Protein AF-A0A2D5FE72-F1 (afdb_monomer)

Radius of gyration: 20.55 Å; Cα contacts (8 Å, |Δi|>4): 36; chains: 1; bounding box: 54×18×55 Å

Nearest PDB structures (foldseek):
  6xg8-assembly1_A  TM=8.586E-01  e=3.335E+00  Acetivibrio thermocellus ATCC 27405

pLDDT: mean 84.58, std 14.79, range [38.44, 97.75]

Mean predicted aligned error: 9.8 Å

Solvent-accessible surface area (backbone atoms only — not comparable to full-atom values): 4944 Å² total; per-residue (Å²): 143,59,67,67,60,55,52,51,52,53,51,52,51,52,53,51,53,49,50,58,61,70,66,50,70,80,74,57,82,58,64,85,44,46,68,61,53,51,54,41,46,75,72,67,47,50,49,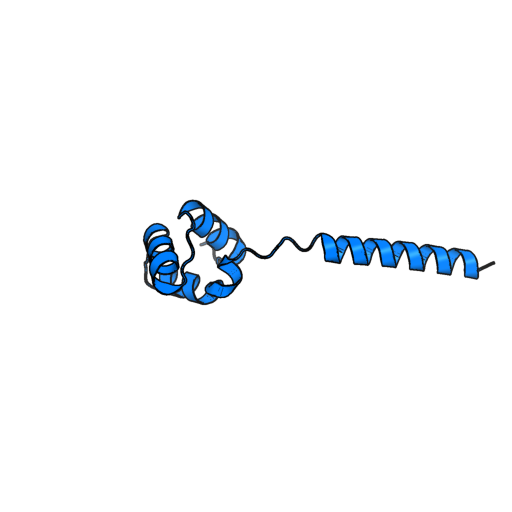59,51,50,27,51,46,34,34,73,78,67,70,40,89,59,56,33,69,58,46,49,54,48,37,64,74,72,67,53,63,91,85,75,67,136

Secondary structure (DSSP, 8-state):
--HHHHHHHHHHHHHHHHHHHHTS----GGGGGHHHHHHHHHTT--HHHHHHHHHHHH-----HHHHHHHHHHHTS-TT---

Structure (mmCIF, N/CA/C/O backbone):
data_AF-A0A2D5FE72-F1
#
_entry.id   AF-A0A2D5FE72-F1
#
loop_
_atom_site.group_PDB
_atom_site.id
_atom_site.type_symbol
_atom_site.label_atom_id
_atom_site.label_alt_id
_atom_site.label_comp_id
_atom_site.label_asym_id
_atom_site.label_entity_id
_atom_site.label_seq_id
_atom_site.pdbx_PDB_ins_code
_atom_site.Cartn_x
_atom_site.Cartn_y
_atom_site.Cartn_z
_atom_site.occupancy
_atom_site.B_iso_or_equiv
_atom_site.auth_seq_id
_atom_site.auth_comp_id
_atom_site.auth_asym_id
_atom_site.auth_atom_id
_atom_site.pdbx_PDB_model_num
ATOM 1 N N . MET A 1 1 ? 36.040 0.540 -40.813 1.00 53.22 1 MET A N 1
ATOM 2 C CA . MET A 1 1 ? 35.545 1.847 -40.299 1.00 53.22 1 MET A CA 1
ATOM 3 C C . MET A 1 1 ? 34.151 1.727 -39.649 1.00 53.22 1 MET A C 1
ATOM 5 O O . MET A 1 1 ? 33.441 2.718 -39.528 1.00 53.22 1 MET A O 1
ATOM 9 N N . THR A 1 2 ? 33.769 0.522 -39.208 1.00 56.78 2 THR A N 1
ATOM 10 C CA . THR A 1 2 ? 32.470 0.158 -38.605 1.00 56.78 2 THR A CA 1
ATOM 11 C C . THR A 1 2 ? 32.583 -0.107 -37.095 1.00 56.78 2 THR A C 1
ATOM 13 O O . THR A 1 2 ? 31.673 0.245 -36.352 1.00 56.78 2 THR A O 1
ATOM 16 N N . ASP A 1 3 ? 33.742 -0.574 -36.615 1.00 61.03 3 ASP A N 1
ATOM 17 C CA . ASP A 1 3 ? 33.962 -0.970 -35.211 1.00 61.03 3 ASP A CA 1
ATOM 18 C C . ASP A 1 3 ? 33.876 0.165 -34.180 1.00 61.03 3 ASP A C 1
ATOM 20 O O . ASP A 1 3 ? 33.424 -0.037 -33.052 1.00 61.03 3 ASP A O 1
ATOM 24 N N . ILE A 1 4 ? 34.279 1.385 -34.549 1.00 67.69 4 ILE A N 1
ATOM 25 C CA . ILE A 1 4 ? 34.271 2.527 -33.617 1.00 67.69 4 ILE A CA 1
ATOM 26 C C . ILE A 1 4 ? 32.829 2.932 -33.286 1.00 67.69 4 ILE A C 1
ATOM 28 O O . ILE A 1 4 ? 32.502 3.170 -32.122 1.00 67.69 4 ILE A O 1
ATOM 32 N N . LYS A 1 5 ? 31.949 2.943 -34.296 1.00 73.81 5 LYS A N 1
ATOM 33 C CA . LYS A 1 5 ? 30.534 3.297 -34.121 1.00 73.81 5 LYS A CA 1
ATOM 34 C C . LYS A 1 5 ? 29.789 2.229 -33.323 1.00 73.81 5 LYS A C 1
ATOM 36 O O . LYS A 1 5 ? 29.027 2.565 -32.421 1.00 73.81 5 LYS A O 1
ATOM 41 N N . GLU A 1 6 ? 30.046 0.947 -33.584 1.00 74.00 6 GLU A N 1
ATOM 42 C CA . GLU A 1 6 ? 29.439 -0.150 -32.815 1.00 74.00 6 GLU A CA 1
ATOM 43 C C . GLU A 1 6 ? 29.831 -0.116 -31.330 1.00 74.00 6 GLU A C 1
ATOM 45 O O . GLU A 1 6 ? 28.984 -0.304 -30.447 1.00 74.00 6 GLU A O 1
ATOM 50 N N . CYS A 1 7 ? 31.096 0.199 -31.037 1.00 75.81 7 CYS A N 1
ATOM 51 C CA . CYS A 1 7 ? 31.575 0.363 -29.668 1.00 75.81 7 CYS A CA 1
ATOM 52 C C . CYS A 1 7 ? 30.889 1.544 -28.960 1.00 75.81 7 CYS A C 1
ATOM 54 O O . CYS A 1 7 ? 30.430 1.406 -27.820 1.00 75.81 7 CYS A O 1
ATOM 56 N N . GLU A 1 8 ? 30.746 2.682 -29.644 1.00 83.50 8 GLU A N 1
ATOM 57 C CA . GLU A 1 8 ? 30.077 3.869 -29.111 1.00 83.50 8 GLU A CA 1
ATOM 58 C C . GLU A 1 8 ? 28.602 3.593 -28.779 1.00 83.50 8 GLU A C 1
ATOM 60 O O . GLU A 1 8 ? 28.155 3.838 -27.651 1.00 83.50 8 GLU A O 1
ATOM 65 N N . TYR A 1 9 ? 27.856 2.985 -29.707 1.00 87.19 9 TYR A N 1
ATOM 66 C CA . TYR A 1 9 ? 26.457 2.617 -29.478 1.00 87.19 9 TYR A CA 1
ATOM 67 C C . TYR A 1 9 ? 26.305 1.620 -28.320 1.00 87.19 9 TYR A C 1
ATOM 69 O O . TYR A 1 9 ? 25.404 1.759 -27.486 1.00 87.19 9 TYR A O 1
ATOM 77 N N . SER A 1 10 ? 27.220 0.656 -28.189 1.00 85.88 10 SER A N 1
ATOM 78 C CA . SER A 1 10 ? 27.242 -0.282 -27.060 1.00 85.88 10 SER A CA 1
ATOM 79 C C . SER A 1 10 ? 27.412 0.432 -25.711 1.00 85.88 10 SER A C 1
ATOM 81 O O . SER A 1 10 ? 26.718 0.109 -24.734 1.00 85.88 10 SER A O 1
ATOM 83 N N . GLN A 1 11 ? 28.276 1.451 -25.642 1.00 87.88 11 GLN A N 1
ATOM 84 C CA . GLN A 1 11 ? 28.454 2.265 -24.435 1.00 87.88 11 GLN A CA 1
ATOM 85 C C . GLN A 1 11 ? 27.208 3.096 -24.115 1.00 87.88 11 GLN A C 1
ATOM 87 O O . GLN A 1 11 ? 26.747 3.100 -22.967 1.00 87.88 11 GLN A O 1
ATOM 92 N N . GLN A 1 12 ? 26.596 3.722 -25.122 1.00 89.56 12 GLN A N 1
ATOM 93 C CA . GLN A 1 12 ? 25.355 4.483 -24.954 1.00 89.56 12 GLN A CA 1
ATOM 94 C C . GLN A 1 12 ? 24.221 3.594 -24.405 1.00 89.56 12 GLN A C 1
ATOM 96 O O . GLN A 1 12 ? 23.553 3.952 -23.427 1.00 89.56 12 GLN A O 1
ATOM 101 N N . VAL A 1 13 ? 24.064 2.373 -24.931 1.00 91.62 13 VAL A N 1
ATOM 102 C CA . VAL A 1 13 ? 23.075 1.397 -24.438 1.00 91.62 13 VAL A CA 1
ATOM 103 C C . VAL A 1 13 ? 23.347 0.989 -22.985 1.00 91.62 13 VAL A C 1
ATOM 105 O O . VAL A 1 13 ? 22.406 0.871 -22.189 1.00 91.62 13 VAL A O 1
ATOM 108 N N . LYS A 1 14 ? 24.614 0.800 -22.588 1.00 90.12 14 LYS A N 1
ATOM 109 C CA . LYS A 1 14 ? 24.982 0.502 -21.189 1.00 90.12 14 LYS A CA 1
ATOM 110 C C . LYS A 1 14 ? 24.587 1.642 -20.247 1.00 90.12 14 LYS A C 1
ATOM 112 O O . LYS A 1 14 ? 24.030 1.373 -19.177 1.00 90.12 14 LYS A O 1
ATOM 117 N N . VAL A 1 15 ? 24.803 2.897 -20.644 1.00 90.62 15 VAL A N 1
ATOM 118 C CA . VAL A 1 15 ? 24.402 4.083 -19.867 1.00 90.62 15 VAL A CA 1
ATOM 119 C C . VAL A 1 15 ? 22.879 4.156 -19.718 1.00 90.62 15 VAL A C 1
ATOM 121 O O . VAL A 1 15 ? 22.385 4.318 -18.599 1.00 90.62 15 VAL A O 1
ATOM 124 N N . ILE A 1 16 ? 22.122 3.944 -20.799 1.00 88.44 16 ILE A N 1
ATOM 125 C CA . ILE A 1 16 ? 20.648 3.921 -20.768 1.00 88.44 16 ILE A CA 1
ATOM 126 C C . ILE A 1 16 ? 20.139 2.814 -19.833 1.00 88.44 16 ILE A C 1
ATOM 128 O O . ILE A 1 16 ? 19.271 3.055 -18.990 1.00 88.44 16 ILE A O 1
ATOM 132 N N . LYS A 1 17 ? 20.705 1.602 -19.915 1.00 86.62 17 LYS A N 1
ATOM 133 C CA . LYS A 1 17 ? 20.342 0.481 -19.029 1.00 86.62 17 LYS A CA 1
ATOM 134 C C . LYS A 1 17 ? 20.635 0.792 -17.556 1.00 86.62 17 LYS A C 1
ATOM 136 O O . LYS A 1 17 ? 19.811 0.466 -16.700 1.00 86.62 17 LYS A O 1
ATOM 141 N N . ARG A 1 18 ? 21.767 1.439 -17.247 1.00 82.19 18 ARG A N 1
ATOM 142 C CA . ARG A 1 18 ? 22.101 1.885 -15.880 1.00 82.19 18 ARG A CA 1
ATOM 143 C C . ARG A 1 18 ? 21.114 2.935 -15.374 1.00 82.19 18 ARG A C 1
ATOM 145 O O . ARG A 1 18 ? 20.587 2.761 -14.277 1.00 82.19 18 ARG A O 1
ATOM 152 N N . LYS A 1 19 ? 20.783 3.946 -16.189 1.00 78.56 19 LYS A N 1
ATOM 153 C CA . LYS A 1 19 ? 19.757 4.950 -15.857 1.00 78.56 19 LYS A CA 1
ATOM 154 C C . LYS A 1 19 ? 18.401 4.294 -15.591 1.00 78.56 19 LYS A C 1
ATOM 156 O O . LYS A 1 19 ? 17.811 4.557 -14.554 1.00 78.56 19 LYS A O 1
ATOM 161 N N . ARG A 1 20 ? 17.955 3.348 -16.425 1.00 75.00 20 ARG A N 1
ATOM 162 C CA . ARG A 1 20 ? 16.704 2.591 -16.196 1.00 75.00 20 ARG A CA 1
ATOM 163 C C . ARG A 1 20 ? 16.708 1.773 -14.900 1.00 75.00 20 ARG A C 1
ATOM 165 O O . ARG A 1 20 ? 15.667 1.657 -14.261 1.00 75.00 20 ARG A O 1
ATOM 172 N N . LYS A 1 21 ? 17.847 1.184 -14.513 1.00 68.44 21 LYS A N 1
ATOM 173 C CA . LYS A 1 21 ? 17.976 0.436 -13.247 1.00 68.44 21 LYS A CA 1
ATOM 174 C C . LYS A 1 21 ? 17.993 1.362 -12.028 1.00 68.44 21 LYS A C 1
ATOM 176 O O . LYS A 1 21 ? 17.334 1.049 -11.043 1.00 68.44 21 LYS A O 1
ATOM 181 N N . SER A 1 22 ? 18.715 2.480 -12.107 1.00 61.66 22 SER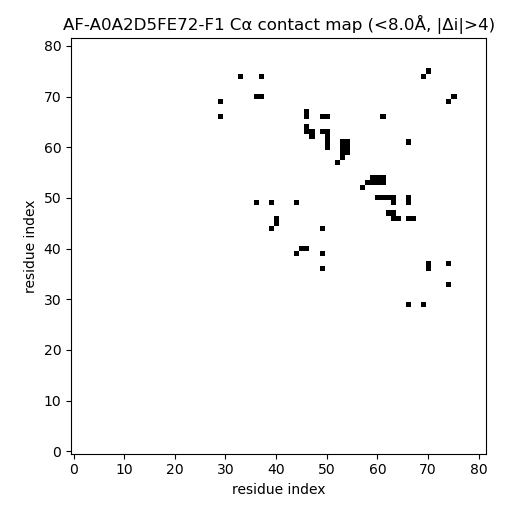 A N 1
ATOM 182 C CA . SER A 1 22 ? 18.815 3.486 -11.039 1.00 61.66 22 SER A CA 1
ATOM 183 C C . SER A 1 22 ? 17.506 4.255 -10.847 1.00 61.66 22 SER A C 1
ATOM 185 O O . SER A 1 22 ? 17.094 4.495 -9.717 1.00 61.66 22 SER A O 1
ATOM 187 N N . TYR A 1 23 ? 16.797 4.536 -11.940 1.00 58.34 23 TYR A N 1
ATOM 188 C CA . TYR A 1 23 ? 15.489 5.184 -11.946 1.00 58.34 23 TYR A CA 1
ATOM 189 C C . TYR A 1 23 ? 14.344 4.226 -11.602 1.00 58.34 23 TYR A C 1
ATOM 191 O O . TYR A 1 23 ? 13.186 4.568 -11.8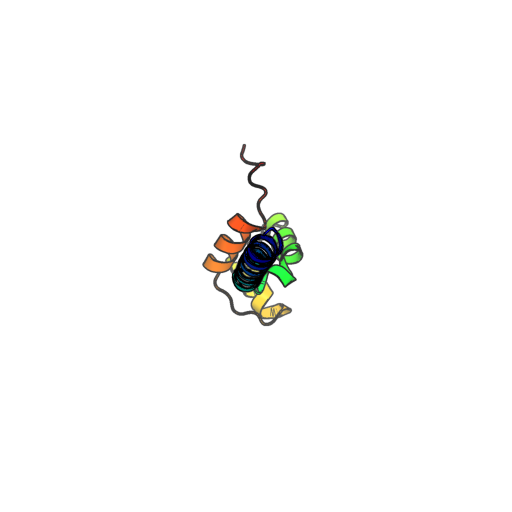03 1.00 58.34 23 TYR A O 1
ATOM 199 N N . ARG A 1 24 ? 14.605 3.013 -11.092 1.00 58.34 24 ARG A N 1
ATOM 200 C CA . ARG A 1 24 ? 13.522 2.253 -10.462 1.00 58.34 24 ARG A CA 1
ATOM 201 C C . ARG A 1 24 ? 13.180 2.980 -9.165 1.00 58.34 24 ARG A C 1
ATOM 203 O O . ARG A 1 24 ? 13.976 2.884 -8.228 1.00 58.34 24 ARG A O 1
ATOM 210 N N . PRO A 1 25 ? 12.040 3.698 -9.080 1.00 58.44 25 PRO A N 1
ATOM 211 C CA . PRO A 1 25 ? 11.662 4.333 -7.831 1.00 58.44 25 PRO A CA 1
ATOM 212 C C . PRO A 1 25 ? 11.647 3.246 -6.762 1.00 58.44 25 PRO A C 1
ATOM 214 O O . PRO A 1 25 ? 11.131 2.147 -7.006 1.00 58.44 25 PRO A O 1
ATOM 217 N N . LYS A 1 26 ? 12.268 3.519 -5.606 1.00 64.12 26 LYS A N 1
ATOM 218 C CA . LYS A 1 26 ? 12.195 2.618 -4.451 1.00 64.12 26 LYS A CA 1
ATOM 219 C C . LYS A 1 26 ? 10.723 2.262 -4.271 1.00 64.12 26 LYS A C 1
ATOM 221 O O . LYS A 1 26 ? 9.909 3.140 -3.987 1.00 64.12 26 LYS A O 1
ATOM 226 N N . ARG A 1 27 ? 10.372 0.993 -4.510 1.00 73.06 27 ARG A N 1
ATOM 227 C CA . ARG A 1 27 ? 8.990 0.531 -4.363 1.00 73.06 27 ARG A CA 1
ATOM 228 C C . ARG A 1 27 ? 8.554 0.891 -2.948 1.00 73.06 27 ARG A C 1
ATOM 230 O O . ARG A 1 27 ? 9.274 0.590 -1.995 1.00 73.06 27 ARG A O 1
ATOM 237 N N . SER A 1 28 ? 7.412 1.570 -2.823 1.00 81.88 28 SER A N 1
ATOM 238 C CA . SER A 1 28 ? 6.840 1.905 -1.517 1.00 81.88 28 SER A CA 1
ATOM 239 C C . SER A 1 28 ? 6.835 0.667 -0.621 1.00 81.88 28 SER A C 1
ATOM 241 O O . SER A 1 28 ? 6.529 -0.432 -1.082 1.00 81.88 28 SER A O 1
ATOM 243 N N . ARG A 1 29 ? 7.123 0.837 0.673 1.00 86.81 29 ARG A N 1
ATOM 244 C CA . ARG A 1 29 ? 7.052 -0.256 1.661 1.00 86.81 29 ARG A CA 1
ATOM 245 C C . ARG A 1 29 ? 5.657 -0.900 1.712 1.00 86.81 29 ARG A C 1
ATOM 247 O O . ARG A 1 29 ? 5.538 -2.045 2.137 1.00 86.81 29 ARG A O 1
ATOM 254 N N . LEU A 1 30 ? 4.632 -0.186 1.236 1.00 90.62 30 LEU A N 1
ATOM 255 C CA . LEU A 1 30 ? 3.258 -0.670 1.096 1.00 90.62 30 LEU A CA 1
ATOM 256 C C . LEU A 1 30 ? 3.078 -1.711 -0.015 1.00 90.62 30 LEU A C 1
ATOM 258 O O . LEU A 1 30 ? 2.148 -2.505 0.069 1.00 90.62 30 LEU A O 1
ATOM 262 N N . TYR A 1 31 ? 3.980 -1.793 -1.002 1.00 90.69 31 TYR A N 1
ATOM 263 C CA . TYR A 1 31 ? 3.887 -2.807 -2.062 1.00 90.69 31 TYR A CA 1
ATOM 264 C C . TYR A 1 31 ? 3.889 -4.234 -1.517 1.00 90.69 31 TYR A C 1
ATOM 266 O O . TYR A 1 31 ? 3.232 -5.098 -2.089 1.00 90.69 31 TYR A O 1
ATOM 274 N N . LYS A 1 32 ? 4.588 -4.474 -0.401 1.00 90.81 32 LYS A N 1
ATOM 275 C CA . LYS A 1 32 ? 4.610 -5.781 0.266 1.00 90.81 32 LYS A CA 1
ATOM 276 C C . LYS A 1 32 ? 3.229 -6.198 0.795 1.00 90.81 32 LYS A C 1
ATOM 278 O O . LYS A 1 32 ? 2.974 -7.386 0.916 1.00 90.81 32 LYS A O 1
ATOM 283 N N . TYR A 1 33 ? 2.353 -5.235 1.074 1.00 93.69 33 TYR A N 1
ATOM 284 C CA . TYR A 1 33 ? 1.032 -5.442 1.674 1.00 93.69 33 TYR A CA 1
ATOM 285 C C . TYR A 1 33 ? -0.092 -4.999 0.735 1.00 93.69 33 TYR A C 1
ATOM 287 O O . TYR A 1 33 ? -1.188 -4.686 1.183 1.00 93.69 33 TYR A O 1
ATOM 295 N N . LYS A 1 34 ? 0.177 -4.939 -0.576 1.00 93.25 34 LYS A N 1
ATOM 296 C CA . LYS A 1 34 ? -0.796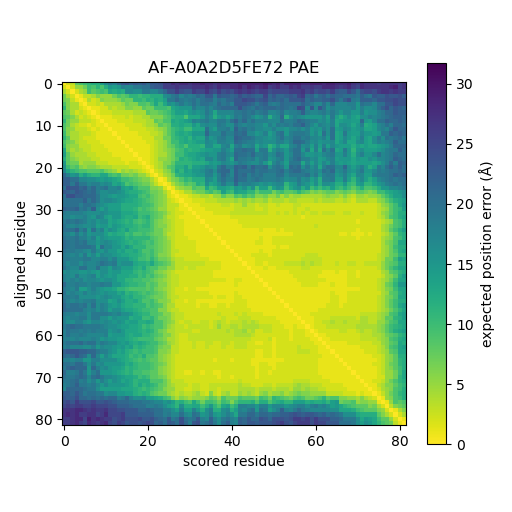 -4.467 -1.567 1.00 93.25 34 LYS A CA 1
ATOM 297 C C . LYS A 1 34 ? -2.099 -5.274 -1.511 1.00 93.25 34 LYS A C 1
ATOM 299 O O . LYS A 1 34 ? -3.165 -4.674 -1.473 1.00 93.25 34 LYS A O 1
ATOM 304 N N . ALA A 1 35 ? -1.999 -6.604 -1.495 1.00 93.75 35 ALA A N 1
ATOM 305 C CA . ALA A 1 35 ? -3.161 -7.491 -1.438 1.00 93.75 35 ALA A CA 1
ATOM 306 C C . ALA A 1 35 ? -3.979 -7.258 -0.159 1.00 93.75 35 ALA A C 1
ATOM 308 O O . ALA A 1 35 ? -5.176 -7.010 -0.243 1.00 93.75 35 ALA A O 1
ATOM 309 N N . ASP A 1 36 ? -3.314 -7.220 1.000 1.00 95.25 36 ASP A N 1
ATOM 310 C CA . ASP A 1 36 ? -3.953 -6.937 2.292 1.00 95.25 36 ASP A CA 1
ATOM 311 C C . ASP A 1 36 ? -4.712 -5.598 2.271 1.00 95.25 36 ASP A C 1
ATOM 313 O O . ASP A 1 36 ? -5.861 -5.523 2.695 1.00 95.25 36 ASP A O 1
ATOM 317 N N . ILE A 1 37 ? -4.092 -4.536 1.739 1.00 95.00 37 ILE A N 1
ATOM 318 C CA . ILE A 1 37 ? -4.707 -3.203 1.643 1.00 95.00 37 ILE A CA 1
ATOM 319 C C . ILE A 1 37 ? -5.948 -3.231 0.739 1.00 95.00 37 ILE A C 1
ATOM 321 O O . ILE A 1 37 ? -6.952 -2.608 1.080 1.00 95.00 37 ILE A O 1
ATOM 325 N N . ILE A 1 38 ? -5.900 -3.950 -0.388 1.00 95.25 38 ILE A N 1
ATOM 326 C CA . ILE A 1 38 ? -7.053 -4.116 -1.288 1.00 95.25 38 ILE A CA 1
ATOM 327 C C . ILE A 1 38 ? -8.180 -4.867 -0.581 1.00 95.25 38 ILE A C 1
ATOM 329 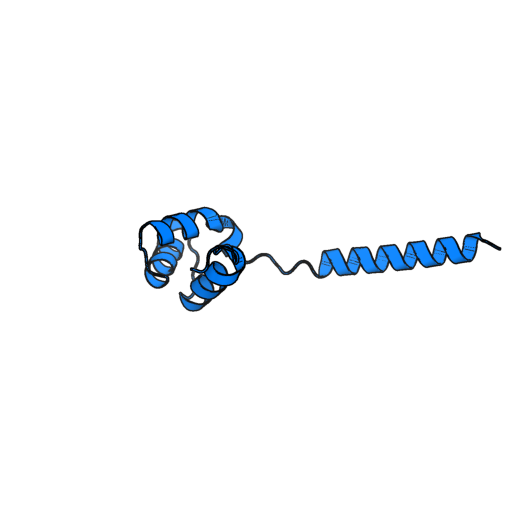O O . ILE A 1 38 ? -9.314 -4.400 -0.593 1.00 95.25 38 ILE A O 1
ATOM 333 N N . HIS A 1 39 ? -7.877 -5.980 0.088 1.00 95.94 39 HIS A N 1
ATOM 334 C CA . HIS A 1 39 ? -8.884 -6.746 0.821 1.00 95.94 39 HIS A CA 1
ATOM 335 C C . HIS A 1 39 ? -9.539 -5.923 1.932 1.00 95.94 39 HIS A C 1
ATOM 337 O O . HIS A 1 39 ? -10.760 -5.9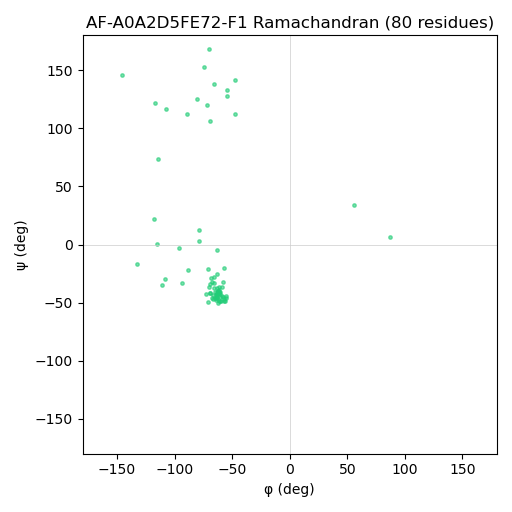35 2.053 1.00 95.94 39 HIS A O 1
ATOM 343 N N . LEU A 1 40 ? -8.755 -5.153 2.692 1.00 95.50 40 LEU A N 1
ATOM 344 C CA . LEU A 1 40 ? -9.286 -4.262 3.725 1.00 95.50 40 LEU A CA 1
ATOM 345 C C . LEU A 1 40 ? -10.188 -3.171 3.133 1.00 95.50 40 LEU A C 1
ATOM 347 O O . LEU A 1 40 ? -11.261 -2.919 3.677 1.00 95.50 40 LEU A O 1
ATOM 351 N N . ARG A 1 41 ? -9.802 -2.549 2.008 1.00 95.56 41 ARG A N 1
ATOM 352 C CA . ARG A 1 41 ? -10.660 -1.556 1.333 1.00 95.56 41 ARG A CA 1
ATOM 353 C C . ARG A 1 41 ? -11.947 -2.173 0.798 1.00 95.56 41 ARG A C 1
ATOM 355 O O . ARG A 1 41 ? -13.000 -1.573 0.977 1.00 95.56 41 ARG A O 1
ATOM 362 N N . ASN A 1 42 ? -11.878 -3.369 0.217 1.00 93.88 42 ASN A N 1
ATOM 363 C CA . ASN A 1 42 ? -13.058 -4.091 -0.266 1.00 93.88 42 ASN A CA 1
ATOM 364 C C . ASN A 1 42 ? -13.987 -4.518 0.882 1.00 93.88 42 ASN A C 1
ATOM 366 O O . ASN A 1 42 ? -15.193 -4.595 0.689 1.00 93.88 42 ASN A O 1
ATOM 370 N N . ALA A 1 43 ? -13.443 -4.739 2.081 1.00 95.75 43 ALA A N 1
ATOM 371 C CA . ALA A 1 43 ? -14.211 -4.987 3.301 1.00 95.75 43 ALA A CA 1
ATOM 372 C C . ALA A 1 43 ? -14.795 -3.706 3.941 1.00 95.75 43 ALA A C 1
ATOM 374 O O . ALA A 1 43 ? -15.383 -3.778 5.016 1.00 95.75 43 ALA A O 1
ATOM 375 N N . GLY A 1 44 ? -14.620 -2.533 3.318 1.00 96.25 44 GLY A N 1
ATOM 376 C CA . GLY A 1 44 ? -15.164 -1.259 3.795 1.00 96.25 44 GLY A CA 1
ATOM 377 C C . GLY A 1 44 ? -14.286 -0.501 4.799 1.00 96.25 44 GLY A C 1
ATOM 378 O O . GLY A 1 44 ? -14.711 0.536 5.301 1.00 96.25 44 GLY A O 1
ATOM 379 N N . ALA A 1 45 ? -13.060 -0.957 5.081 1.00 96.75 45 ALA A N 1
ATOM 380 C CA . ALA A 1 45 ? -12.168 -0.275 6.022 1.00 96.75 45 ALA A CA 1
ATOM 381 C C . ALA A 1 45 ? -11.746 1.111 5.505 1.00 96.75 45 ALA A C 1
ATOM 383 O O . ALA A 1 45 ? -11.392 1.264 4.330 1.00 96.75 45 ALA A O 1
ATOM 384 N N . SER A 1 46 ? -11.712 2.123 6.377 1.00 97.50 46 SER A N 1
ATOM 385 C CA . SER A 1 46 ? -11.172 3.448 6.047 1.00 97.50 46 SER A CA 1
ATOM 386 C C . SER A 1 46 ? -9.642 3.422 5.875 1.00 97.50 46 SER A C 1
ATOM 388 O O . SER A 1 46 ? -8.960 2.447 6.207 1.00 97.50 46 SER A O 1
ATOM 390 N N . TYR A 1 47 ? -9.058 4.497 5.338 1.00 96.75 47 TYR A N 1
ATOM 391 C CA . TYR A 1 47 ? -7.596 4.594 5.231 1.00 96.75 47 TYR A CA 1
ATOM 392 C C . TYR A 1 47 ? -6.925 4.724 6.607 1.00 96.75 47 TYR A C 1
ATOM 394 O O . TYR A 1 47 ? -5.788 4.280 6.790 1.00 96.75 47 TYR A O 1
ATOM 402 N N . GLU A 1 48 ? -7.629 5.303 7.576 1.00 97.75 48 GLU A N 1
ATOM 403 C CA . GLU A 1 48 ? -7.268 5.364 8.988 1.00 97.75 48 GLU A CA 1
ATOM 404 C C . GLU A 1 48 ? -7.244 3.960 9.604 1.00 97.75 48 GLU A C 1
ATOM 406 O O . GLU A 1 48 ? -6.246 3.586 10.224 1.00 97.75 48 GLU A O 1
ATOM 411 N N . ASP A 1 49 ? -8.263 3.137 9.341 1.00 97.56 49 ASP A N 1
ATOM 412 C CA . ASP A 1 49 ? -8.311 1.747 9.816 1.00 97.56 49 ASP A CA 1
ATOM 413 C C . ASP A 1 49 ? -7.154 0.925 9.252 1.00 97.56 49 ASP A C 1
ATOM 415 O O . ASP A 1 49 ? -6.494 0.175 9.973 1.00 97.56 49 ASP A O 1
ATOM 419 N N . ILE A 1 50 ? -6.837 1.114 7.969 1.00 96.88 50 ILE A N 1
ATOM 420 C CA . ILE A 1 50 ? -5.703 0.445 7.325 1.00 96.88 50 ILE A CA 1
ATOM 421 C C . ILE A 1 50 ? -4.375 0.911 7.931 1.00 96.88 50 ILE A C 1
ATOM 423 O O . ILE A 1 50 ? -3.475 0.093 8.131 1.00 96.88 50 ILE A O 1
ATOM 427 N N . SER A 1 51 ? -4.240 2.195 8.276 1.00 97.25 51 SER A N 1
ATOM 428 C CA . SER A 1 51 ? -3.068 2.709 8.999 1.00 97.25 51 SER A CA 1
ATOM 429 C C . SER A 1 51 ? -2.901 2.020 10.354 1.00 97.25 51 SER A C 1
ATOM 431 O O . SER A 1 51 ? -1.816 1.516 10.671 1.00 97.25 51 SER A O 1
ATOM 433 N N . LEU A 1 52 ? -3.983 1.934 11.132 1.00 97.50 52 LEU A N 1
ATOM 434 C CA . LEU A 1 52 ? -3.990 1.276 12.436 1.00 97.50 52 LEU A CA 1
ATOM 435 C C . LEU A 1 52 ? -3.691 -0.220 12.310 1.00 97.50 52 LEU A C 1
ATOM 437 O O . LEU A 1 52 ? -2.868 -0.750 13.062 1.00 97.50 52 LEU A O 1
ATOM 441 N N . TRP A 1 53 ? -4.274 -0.890 11.315 1.00 97.50 53 TRP A N 1
ATOM 442 C CA . TRP A 1 53 ? -4.033 -2.302 11.041 1.00 97.50 53 TRP A CA 1
ATOM 443 C C . TRP A 1 53 ? -2.576 -2.571 10.649 1.00 97.50 53 TRP A C 1
ATOM 445 O O . TRP A 1 53 ? -1.958 -3.491 11.191 1.00 97.50 53 TRP A O 1
ATOM 455 N N . LEU A 1 54 ? -1.988 -1.749 9.772 1.00 96.12 54 LEU A N 1
ATOM 456 C CA . LEU A 1 54 ? -0.579 -1.851 9.376 1.00 96.12 54 LEU A CA 1
ATOM 457 C C . LEU A 1 54 ? 0.360 -1.610 10.560 1.00 96.12 54 LEU A C 1
ATOM 459 O O . LEU A 1 54 ? 1.380 -2.295 10.696 1.00 96.12 54 LEU A O 1
ATOM 463 N N . ARG A 1 55 ? 0.006 -0.680 11.451 1.00 96.31 55 ARG A N 1
ATOM 464 C CA . ARG A 1 55 ? 0.770 -0.413 12.671 1.00 96.31 55 ARG A CA 1
ATOM 465 C C . ARG A 1 55 ? 0.700 -1.586 13.646 1.00 96.31 55 ARG A C 1
ATOM 467 O O . ARG A 1 55 ? 1.746 -1.992 14.147 1.00 96.31 55 ARG A O 1
ATOM 474 N N . LYS A 1 56 ? -0.493 -2.142 13.881 1.00 96.88 56 LYS A N 1
ATOM 475 C CA . LYS A 1 56 ? -0.730 -3.242 14.831 1.00 96.88 56 LYS A CA 1
ATOM 476 C C . LYS A 1 56 ? -0.146 -4.570 14.342 1.00 96.88 56 LYS A C 1
ATOM 478 O O . LYS A 1 56 ? 0.587 -5.218 15.079 1.00 96.88 56 LYS A O 1
ATOM 483 N N . ASN A 1 57 ? -0.423 -4.950 13.095 1.00 96.31 57 ASN A N 1
ATOM 484 C CA . ASN A 1 57 ? -0.116 -6.289 12.579 1.00 96.31 57 ASN A CA 1
ATOM 485 C C . ASN A 1 57 ? 1.235 -6.372 11.867 1.00 96.31 57 ASN A C 1
ATOM 487 O O . ASN A 1 57 ? 1.895 -7.407 11.902 1.00 96.31 57 ASN A O 1
ATOM 491 N N . LYS A 1 58 ? 1.653 -5.296 11.188 1.00 93.94 58 LYS A N 1
ATOM 492 C CA . LYS A 1 58 ? 2.860 -5.292 10.342 1.00 93.94 58 LYS A CA 1
ATOM 493 C C . LYS A 1 58 ? 3.960 -4.362 10.862 1.00 93.94 58 LYS A C 1
ATOM 495 O O . LYS A 1 58 ? 5.018 -4.276 10.242 1.00 93.94 58 LYS A O 1
ATOM 500 N N . ARG A 1 59 ? 3.731 -3.683 11.998 1.00 93.56 59 ARG A N 1
ATOM 501 C CA . ARG A 1 59 ? 4.647 -2.714 12.635 1.00 93.56 59 ARG A CA 1
ATOM 502 C C . ARG A 1 59 ? 5.066 -1.572 11.701 1.00 93.56 59 ARG A C 1
ATOM 504 O O . ARG A 1 59 ? 6.186 -1.067 11.774 1.00 93.56 59 ARG A O 1
ATOM 511 N N . ILE A 1 60 ? 4.163 -1.146 10.817 1.00 92.69 60 ILE A N 1
ATOM 512 C CA . ILE A 1 60 ? 4.401 -0.051 9.870 1.00 92.69 60 ILE A CA 1
ATOM 513 C C . ILE A 1 60 ? 3.615 1.175 10.305 1.00 92.69 60 ILE A C 1
ATOM 515 O O . ILE A 1 60 ? 2.390 1.170 10.317 1.00 92.69 60 ILE A O 1
ATOM 519 N N . LYS A 1 61 ? 4.337 2.248 10.634 1.00 94.56 61 LYS A N 1
ATOM 520 C CA . LYS A 1 61 ? 3.747 3.564 10.889 1.00 94.56 61 LYS A CA 1
ATOM 521 C C . LYS A 1 61 ? 3.678 4.331 9.571 1.00 94.56 61 LYS A C 1
ATOM 523 O O . LYS A 1 61 ? 4.715 4.672 9.005 1.00 94.56 61 LYS A O 1
A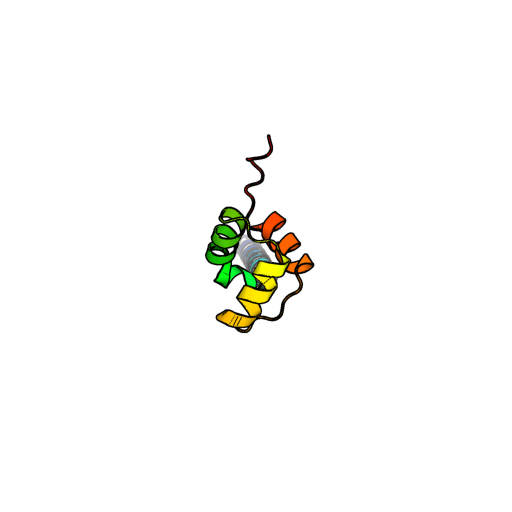TOM 528 N N . ILE A 1 62 ? 2.470 4.580 9.079 1.00 93.62 62 ILE A N 1
ATOM 529 C CA . ILE A 1 62 ? 2.230 5.359 7.862 1.00 93.62 62 ILE A CA 1
ATOM 530 C C . ILE A 1 62 ? 0.930 6.149 8.005 1.00 93.62 62 ILE A C 1
ATOM 532 O O . ILE A 1 62 ? -0.007 5.684 8.646 1.00 93.62 62 ILE A O 1
ATOM 536 N N . THR A 1 63 ? 0.870 7.347 7.437 1.00 96.19 63 THR A N 1
ATOM 537 C CA . THR A 1 63 ? -0.331 8.189 7.486 1.00 96.19 63 THR A CA 1
ATOM 538 C C . THR A 1 63 ? -1.416 7.666 6.543 1.00 96.19 63 THR A C 1
ATOM 540 O O . THR A 1 63 ? -1.108 7.071 5.504 1.00 96.19 63 THR A O 1
ATOM 543 N N . SER A 1 64 ? -2.685 7.934 6.862 1.00 95.69 64 SER A N 1
ATOM 544 C CA . SER A 1 64 ? -3.818 7.603 5.985 1.00 95.69 64 SER A CA 1
ATOM 545 C C . SER A 1 64 ? -3.701 8.278 4.615 1.00 95.69 64 SER A C 1
ATOM 547 O O . SER A 1 64 ? -3.937 7.636 3.596 1.00 95.69 64 SER A O 1
ATOM 549 N N . ARG A 1 65 ? -3.193 9.520 4.554 1.00 96.44 65 ARG A N 1
ATOM 550 C CA . ARG A 1 65 ? -2.876 10.222 3.293 1.00 96.44 65 ARG A CA 1
ATOM 551 C C . ARG A 1 65 ? -1.924 9.426 2.393 1.00 96.44 65 ARG A C 1
ATOM 553 O O . ARG A 1 65 ? -2.167 9.324 1.193 1.00 96.44 65 ARG A O 1
ATOM 560 N N . ASN A 1 66 ? -0.863 8.846 2.954 1.00 94.31 66 ASN A N 1
ATOM 561 C CA . ASN A 1 66 ? 0.089 8.047 2.176 1.00 94.31 66 ASN A CA 1
ATOM 562 C C . ASN A 1 66 ? -0.526 6.726 1.699 1.00 94.31 66 ASN A C 1
ATOM 564 O O . ASN A 1 66 ? -0.205 6.267 0.603 1.00 94.31 66 ASN A O 1
ATOM 568 N N . ILE A 1 67 ? -1.415 6.128 2.496 1.00 94.94 67 ILE A N 1
ATOM 569 C CA . ILE A 1 67 ? -2.175 4.941 2.090 1.00 94.94 67 ILE A CA 1
ATOM 570 C C . ILE A 1 67 ? -3.133 5.294 0.953 1.00 94.94 67 ILE A C 1
ATOM 572 O O . ILE A 1 67 ? -3.131 4.592 -0.050 1.00 94.94 67 ILE A O 1
ATOM 576 N N . ASN A 1 68 ? -3.881 6.395 1.060 1.00 95.38 68 ASN A N 1
ATOM 577 C CA . ASN A 1 68 ? -4.778 6.881 0.011 1.00 95.38 68 ASN A CA 1
ATOM 578 C C . ASN A 1 68 ? -4.016 7.122 -1.304 1.00 95.38 68 ASN A C 1
ATOM 580 O O . ASN A 1 68 ? -4.389 6.602 -2.354 1.00 95.38 68 ASN A O 1
ATOM 584 N N . TYR A 1 69 ? -2.884 7.833 -1.237 1.00 93.62 69 TYR A N 1
ATOM 585 C CA . TYR A 1 69 ? -2.019 8.043 -2.399 1.00 93.62 69 TYR A CA 1
ATOM 586 C C . TYR A 1 69 ? -1.553 6.715 -3.009 1.00 93.62 69 TYR A C 1
ATOM 588 O O . TYR A 1 69 ? -1.626 6.528 -4.223 1.00 93.62 69 TYR A O 1
ATOM 596 N N . PHE A 1 70 ? -1.091 5.774 -2.183 1.00 93.06 70 PHE A N 1
ATOM 597 C CA . PHE A 1 70 ? -0.660 4.461 -2.656 1.00 93.06 70 PHE A CA 1
ATOM 598 C C . PHE A 1 70 ? -1.813 3.668 -3.284 1.00 93.06 70 PHE A C 1
ATOM 600 O O . PHE A 1 70 ? -1.638 3.063 -4.340 1.00 93.06 70 PHE A O 1
ATOM 607 N N . TYR A 1 71 ? -2.989 3.691 -2.661 1.00 92.81 71 TYR A N 1
ATOM 608 C CA . TYR A 1 71 ? -4.168 2.972 -3.119 1.00 92.81 71 TYR A CA 1
ATOM 609 C C . TYR A 1 71 ? -4.617 3.469 -4.496 1.00 92.81 71 TYR A C 1
ATOM 611 O O . TYR A 1 71 ? -4.712 2.680 -5.434 1.00 92.81 71 TYR A O 1
ATOM 619 N N . ASN A 1 72 ? -4.763 4.782 -4.669 1.00 91.50 72 ASN A N 1
ATOM 620 C CA . ASN A 1 72 ? -5.224 5.358 -5.935 1.00 91.50 72 ASN A CA 1
ATOM 621 C C . ASN A 1 72 ? -4.217 5.186 -7.081 1.00 91.50 72 ASN A C 1
ATOM 623 O O . ASN A 1 72 ? -4.613 5.041 -8.232 1.00 91.50 72 ASN A O 1
ATOM 627 N N . ASN A 1 73 ? -2.912 5.191 -6.788 1.00 88.94 73 ASN A N 1
ATOM 628 C CA . ASN A 1 73 ? -1.883 5.073 -7.826 1.00 88.94 73 ASN A CA 1
ATOM 629 C C . ASN A 1 73 ? -1.503 3.628 -8.166 1.00 88.94 73 ASN A C 1
ATOM 631 O O . ASN A 1 73 ? -0.928 3.383 -9.229 1.00 88.94 73 ASN A O 1
ATOM 635 N N . HIS A 1 74 ? -1.752 2.677 -7.261 1.00 88.12 74 HIS A N 1
ATOM 636 C CA . HIS A 1 74 ? -1.218 1.321 -7.393 1.00 88.12 74 HIS A CA 1
ATOM 637 C C . HIS A 1 74 ? -2.229 0.198 -7.161 1.00 88.12 74 HIS A C 1
ATOM 639 O O . HIS A 1 74 ? -1.920 -0.940 -7.524 1.00 88.12 74 HIS A O 1
ATOM 645 N N . CYS A 1 75 ? -3.383 0.476 -6.551 1.00 84.56 75 CYS A N 1
ATOM 646 C CA . CYS A 1 75 ? -4.405 -0.521 -6.219 1.00 84.56 75 CYS A CA 1
ATOM 647 C C . CYS A 1 75 ? -5.683 -0.369 -7.051 1.00 84.56 75 CYS A C 1
ATOM 649 O O . CYS A 1 75 ? -6.267 -1.387 -7.399 1.00 84.56 75 CYS A O 1
ATOM 651 N N . VAL A 1 76 ? -6.083 0.857 -7.402 1.00 81.50 76 VAL A N 1
ATOM 652 C CA . VAL A 1 76 ? -7.239 1.103 -8.277 1.00 81.50 76 VAL A CA 1
ATOM 653 C C . VAL A 1 76 ? -6.835 0.907 -9.740 1.00 81.50 76 VAL A C 1
ATOM 655 O O . VAL A 1 76 ? -5.884 1.531 -10.220 1.00 81.50 76 VAL A O 1
ATOM 658 N N . ASN A 1 77 ? -7.561 0.052 -10.460 1.00 66.75 77 ASN A N 1
ATOM 659 C CA . ASN A 1 77 ? -7.446 -0.037 -11.911 1.00 66.75 77 ASN A CA 1
ATOM 660 C C . ASN A 1 77 ? -8.079 1.219 -12.518 1.00 66.75 77 ASN A C 1
ATOM 662 O O . ASN A 1 77 ? -9.265 1.466 -12.337 1.00 66.75 77 ASN A O 1
ATOM 666 N N . LYS A 1 78 ? -7.311 2.012 -13.273 1.00 56.84 78 LYS A N 1
ATOM 667 C CA . LYS A 1 78 ? -7.807 3.255 -13.902 1.00 56.84 78 LYS A CA 1
ATOM 668 C C . LYS A 1 78 ? -8.921 3.042 -14.944 1.00 56.84 78 LYS A C 1
ATOM 670 O O . LYS A 1 78 ? -9.448 4.024 -15.450 1.00 56.84 78 LYS A O 1
ATOM 675 N N . ASN A 1 79 ? -9.263 1.791 -15.243 1.00 55.97 79 ASN A N 1
ATOM 676 C CA . ASN A 1 79 ? -10.253 1.410 -16.249 1.00 55.97 79 ASN A CA 1
ATOM 677 C C . ASN A 1 79 ? -11.647 1.141 -15.655 1.00 55.97 79 ASN A C 1
ATOM 679 O O . ASN A 1 79 ? -12.575 0.877 -16.405 1.00 55.97 79 ASN A O 1
ATOM 6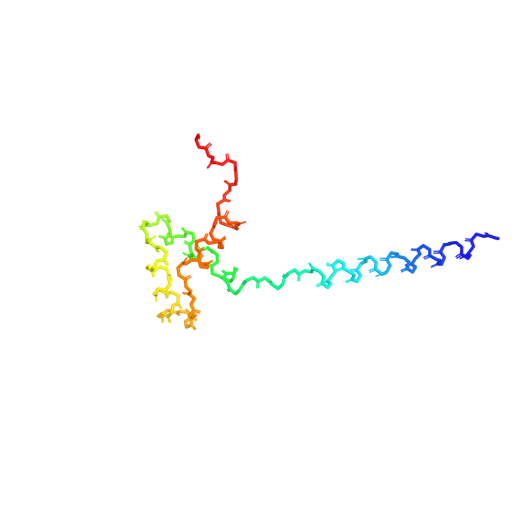83 N N . GLU A 1 80 ? -11.800 1.217 -14.333 1.00 49.56 80 GLU A N 1
ATOM 684 C CA . GLU A 1 80 ? -13.084 1.082 -13.642 1.00 49.56 80 GLU A CA 1
ATOM 685 C C . GLU A 1 80 ? -13.412 2.420 -12.983 1.00 49.56 80 GLU A C 1
ATOM 687 O O . GLU A 1 80 ? -13.262 2.618 -11.777 1.00 49.56 80 GLU A O 1
ATOM 692 N N . LYS A 1 81 ? -13.789 3.394 -13.807 1.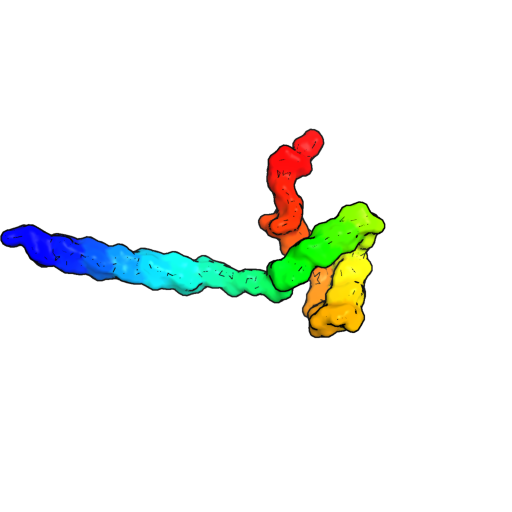00 38.44 81 LYS A N 1
ATOM 693 C CA . LYS A 1 81 ? -14.512 4.568 -13.335 1.00 38.44 81 LYS A CA 1
ATOM 694 C C . LYS A 1 81 ? -15.876 4.519 -14.029 1.00 38.44 81 LYS A C 1
ATOM 696 O O . LYS A 1 81 ? -15.863 4.405 -15.254 1.00 38.44 81 LYS A O 1
ATOM 701 N N . PRO A 1 82 ? -16.995 4.496 -13.283 1.00 50.00 82 PRO A N 1
ATOM 702 C CA . PRO A 1 82 ? -18.320 4.563 -13.887 1.00 50.00 82 PRO A CA 1
ATOM 703 C C . PRO A 1 82 ? -18.498 5.863 -14.677 1.00 50.00 82 PRO A C 1
ATOM 705 O O . PRO A 1 82 ? -17.831 6.869 -14.319 1.00 50.00 82 PRO A O 1
#

Foldseek 3Di:
DVVVVVVVVVVVVVVVVVCVVVPPPPPPPCVVCLVVLLVCVVVVHQLVRVQVCCCVPVVDHDDSVVSVVCCVVPVDDPVPDD

Sequence (82 aa):
MTDIKECEYSQQVKVIKRKRKSYRPKRSRLYKYKADIIHLRNAGASYEDISLWLRKNKRIKITSRNINYFYNNHCVNKNEKP